Protein AF-A0A2E2LB70-F1 (afdb_monomer_lite)

Secondary structure (DSSP, 8-state):
----------S-HHHHHHHHHHHHHHHHHHHHHHSEEEEEEEE-TTS-EEEEEEEHHHHHTTHHHHHHHHHHHHHHHHHH--STTHHHHHHHHHHHHHHHHHHTTTTTGGGGHHHHHHHHHHHHSPPPPPPP------

Foldseek 3Di:
DDPPDDDPPVPPPLVVLLVQLLVLLVVLLVCQQPPQPDWDWDQDPVRDTDTDTDGPCRVVNPVSVVLSVVLSVLSCQLVPDDDDCSLVSLVVSLVSLVVQLVVCVVPSSVSSVVSSVSSVVSSPDDDDDDDPDPPPDD

Structure (mmCIF, N/CA/C/O backbone):
data_AF-A0A2E2LB70-F1
#
_entry.id   AF-A0A2E2LB70-F1
#
loop_
_atom_site.group_PDB
_atom_site.id
_atom_site.type_symbol
_atom_site.label_atom_id
_atom_site.label_alt_id
_atom_site.label_comp_id
_atom_site.label_asym_id
_atom_site.label_entity_id
_atom_site.label_seq_id
_atom_site.pdbx_PDB_ins_code
_atom_site.Cartn_x
_atom_site.Cartn_y
_atom_site.Cartn_z
_atom_site.occupancy
_atom_site.B_iso_or_equiv
_atom_site.auth_seq_id
_atom_site.auth_comp_id
_atom_site.auth_asym_id
_atom_site.auth_atom_id
_atom_site.pdbx_PDB_model_num
ATOM 1 N N . MET A 1 1 ? -47.884 -5.710 10.276 1.00 44.34 1 MET A N 1
ATOM 2 C CA . MET A 1 1 ? -47.005 -6.071 9.143 1.00 44.34 1 MET A CA 1
ATOM 3 C C . MET A 1 1 ? -45.609 -5.572 9.467 1.00 44.34 1 MET A C 1
ATOM 5 O O . MET A 1 1 ? -45.387 -4.371 9.502 1.00 44.34 1 MET A O 1
ATOM 9 N N . ASP A 1 2 ? -44.738 -6.503 9.846 1.00 54.50 2 ASP A N 1
ATOM 10 C CA . ASP A 1 2 ? -43.419 -6.279 10.443 1.00 54.50 2 ASP A CA 1
ATOM 11 C C . ASP A 1 2 ? -42.374 -6.119 9.321 1.00 54.50 2 ASP A C 1
ATOM 13 O O . ASP A 1 2 ? -41.974 -7.102 8.696 1.00 54.50 2 ASP A O 1
ATOM 17 N N . GLN A 1 3 ? -41.966 -4.885 9.001 1.00 54.25 3 GLN A N 1
ATOM 18 C CA . GLN A 1 3 ? -40.873 -4.631 8.051 1.00 54.25 3 GLN A CA 1
ATOM 19 C C . GLN A 1 3 ? -39.515 -4.808 8.745 1.00 54.25 3 GLN A C 1
ATOM 21 O O . GLN A 1 3 ? -38.786 -3.856 9.017 1.00 54.25 3 GLN A O 1
ATOM 26 N N . ARG A 1 4 ? -39.151 -6.066 9.008 1.00 56.66 4 ARG A N 1
ATOM 27 C CA . ARG A 1 4 ? -37.778 -6.467 9.346 1.00 56.66 4 ARG A CA 1
ATOM 28 C C . ARG A 1 4 ? -36.933 -6.606 8.074 1.00 56.66 4 ARG A C 1
ATOM 30 O O . ARG A 1 4 ? -36.519 -7.702 7.713 1.00 56.66 4 ARG A O 1
ATOM 37 N N . SER A 1 5 ? -36.641 -5.501 7.393 1.00 56.28 5 SER A N 1
ATOM 38 C CA . SER A 1 5 ? -35.512 -5.419 6.452 1.00 56.28 5 SER A CA 1
ATOM 39 C C . SER A 1 5 ? -34.290 -4.959 7.260 1.00 56.28 5 SER A C 1
ATOM 41 O O . SER A 1 5 ? -34.230 -3.824 7.713 1.00 56.28 5 SER A O 1
ATOM 43 N N . GLY A 1 6 ? -33.326 -5.795 7.631 1.00 53.12 6 GLY A N 1
ATOM 44 C CA . GLY A 1 6 ? -32.584 -6.689 6.755 1.00 53.12 6 GLY A CA 1
ATOM 45 C C . GLY A 1 6 ? -31.182 -6.100 6.564 1.00 53.12 6 GLY A C 1
ATOM 46 O O . GLY A 1 6 ? -30.994 -5.214 5.744 1.00 53.12 6 GLY A O 1
ATOM 47 N N . ARG A 1 7 ? -30.213 -6.616 7.342 1.00 50.41 7 ARG A N 1
ATOM 48 C CA . ARG A 1 7 ? -28.748 -6.393 7.272 1.00 50.41 7 ARG A CA 1
ATOM 49 C C . ARG A 1 7 ? -28.176 -5.061 7.794 1.00 50.41 7 ARG A C 1
ATOM 51 O O . ARG A 1 7 ? -27.496 -4.332 7.084 1.00 50.41 7 ARG A O 1
ATOM 58 N N . ARG A 1 8 ? -28.220 -4.861 9.119 1.00 51.78 8 ARG A N 1
ATOM 59 C CA . ARG A 1 8 ? -27.216 -4.036 9.833 1.00 51.78 8 ARG A CA 1
ATOM 60 C C . ARG A 1 8 ? -25.890 -4.792 9.998 1.00 51.78 8 ARG A C 1
ATOM 62 O O . ARG A 1 8 ? -25.405 -5.007 11.106 1.00 51.78 8 ARG A O 1
ATOM 69 N N . GLY A 1 9 ? -25.292 -5.190 8.881 1.00 50.81 9 GLY A N 1
ATOM 70 C CA . GLY A 1 9 ? -23.976 -5.821 8.832 1.00 50.81 9 GLY A CA 1
ATOM 71 C C . GLY A 1 9 ? -22.829 -4.818 8.955 1.00 50.81 9 GLY A C 1
ATOM 72 O O . GLY A 1 9 ? -21.845 -4.968 8.252 1.00 50.81 9 GLY A O 1
ATOM 73 N N . TYR A 1 10 ? -22.899 -3.784 9.809 1.00 50.19 10 TYR A N 1
ATOM 74 C CA . TYR A 1 10 ? -21.774 -2.835 9.956 1.00 50.19 10 TYR A CA 1
ATOM 75 C C . TYR A 1 10 ? -20.598 -3.415 10.760 1.00 50.19 10 TYR A C 1
ATOM 77 O O . TYR A 1 10 ? -19.865 -2.674 11.414 1.00 50.19 10 TYR A O 1
ATOM 85 N N . TRP A 1 11 ? -20.449 -4.738 10.817 1.00 50.62 11 TRP A N 1
ATOM 86 C CA . TRP A 1 11 ? -19.250 -5.339 11.383 1.00 50.62 11 TRP A CA 1
ATOM 87 C C . TRP A 1 11 ? -18.081 -5.031 10.444 1.00 50.62 11 TRP A C 1
ATOM 89 O O . TRP A 1 11 ? -17.94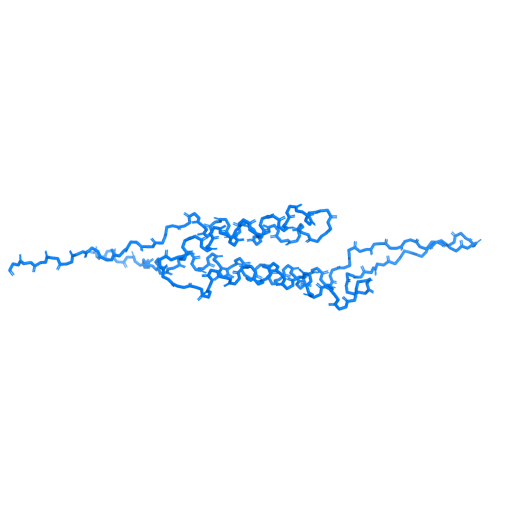4 -5.600 9.370 1.00 50.62 11 TRP A O 1
ATOM 99 N N . ASN A 1 12 ? -17.267 -4.072 10.893 1.00 66.81 12 ASN A N 1
ATOM 100 C CA . ASN A 1 12 ? -15.946 -3.717 10.392 1.00 66.81 12 ASN A CA 1
ATOM 101 C C . ASN A 1 12 ? -15.853 -3.243 8.928 1.00 66.81 12 ASN A C 1
ATOM 103 O O . ASN A 1 12 ? -14.900 -3.584 8.237 1.00 66.81 12 ASN A O 1
ATOM 107 N N . ALA A 1 13 ? -16.751 -2.353 8.486 1.00 67.38 13 ALA A N 1
ATOM 108 C CA . ALA A 1 13 ? -16.597 -1.619 7.217 1.00 67.38 13 ALA A CA 1
ATOM 109 C C . ALA A 1 13 ? -15.189 -0.999 7.056 1.00 67.38 13 ALA A C 1
ATOM 111 O O . ALA A 1 13 ? -14.608 -1.026 5.976 1.00 67.38 13 ALA A O 1
ATOM 112 N N . LYS A 1 14 ? -14.584 -0.554 8.165 1.00 69.06 14 LYS A N 1
ATOM 113 C CA . LYS A 1 14 ? -13.192 -0.100 8.197 1.00 69.06 14 LYS A CA 1
ATOM 114 C C . LYS A 1 14 ? -12.165 -1.200 7.902 1.00 69.06 14 LYS A C 1
ATOM 116 O O . LYS A 1 14 ? -11.210 -0.942 7.182 1.00 69.06 14 LYS A O 1
ATOM 121 N N . ARG A 1 15 ? -12.363 -2.435 8.385 1.00 74.31 15 ARG A N 1
ATOM 122 C CA . ARG A 1 15 ? -11.489 -3.560 7.995 1.00 74.31 15 ARG A CA 1
ATOM 123 C C . ARG A 1 15 ? -11.702 -3.976 6.554 1.00 74.31 15 ARG A C 1
ATOM 125 O O . ARG A 1 15 ? -10.744 -4.382 5.922 1.00 74.31 15 ARG A O 1
ATOM 132 N N . VAL A 1 16 ? -12.930 -3.893 6.042 1.00 77.56 16 VAL A N 1
ATOM 133 C CA . VAL A 1 16 ? -13.187 -4.161 4.622 1.00 77.56 16 VAL A CA 1
ATOM 134 C C . VAL A 1 16 ? -12.413 -3.159 3.771 1.00 77.56 16 VAL A C 1
ATOM 136 O O . VAL A 1 16 ? -11.713 -3.574 2.858 1.00 77.56 16 VAL A O 1
ATOM 139 N N . ALA A 1 17 ? -12.437 -1.871 4.127 1.00 76.31 17 ALA A N 1
ATOM 140 C CA . ALA A 1 17 ? -11.635 -0.851 3.454 1.00 76.31 17 ALA A CA 1
ATOM 141 C C . ALA A 1 17 ? -10.117 -1.118 3.557 1.00 76.31 17 ALA A C 1
ATOM 143 O O . ALA A 1 17 ? -9.426 -1.028 2.549 1.00 76.31 17 ALA A O 1
ATOM 144 N N . GLN A 1 18 ? -9.60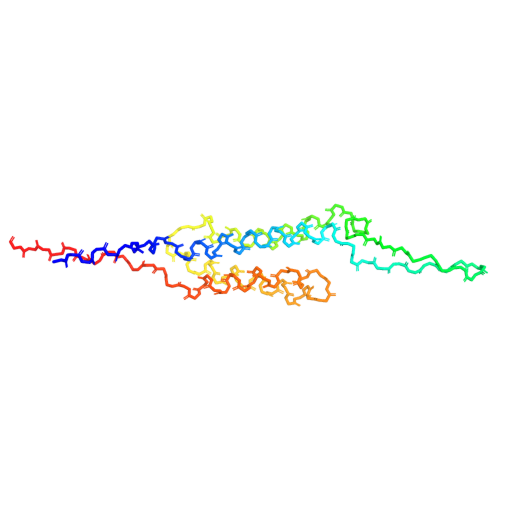1 -1.531 4.724 1.00 79.62 18 GLN A N 1
ATOM 145 C CA . GLN A 1 18 ? -8.184 -1.917 4.882 1.00 79.62 18 GLN A CA 1
ATOM 146 C C . GLN A 1 18 ? -7.810 -3.156 4.064 1.00 79.62 18 GLN A C 1
ATOM 148 O O . GLN A 1 18 ? -6.735 -3.214 3.478 1.00 79.62 18 GLN A O 1
ATOM 153 N N . LEU A 1 19 ? -8.699 -4.146 3.998 1.00 82.25 19 LEU A N 1
ATOM 154 C CA . LEU A 1 19 ? -8.487 -5.354 3.210 1.00 82.25 19 LEU A CA 1
ATOM 155 C C . LEU A 1 19 ? -8.501 -5.024 1.714 1.00 82.25 19 LEU A C 1
ATOM 157 O O . LEU A 1 19 ? -7.644 -5.503 0.982 1.00 82.25 19 LEU A O 1
ATOM 161 N N . ILE A 1 20 ? -9.410 -4.150 1.277 1.00 79.50 20 ILE A N 1
ATOM 162 C CA . ILE A 1 20 ? -9.425 -3.615 -0.089 1.00 79.50 20 ILE A CA 1
ATOM 163 C C . ILE A 1 20 ? -8.119 -2.869 -0.384 1.00 79.50 20 ILE A C 1
ATOM 165 O O . ILE A 1 20 ? -7.528 -3.113 -1.429 1.00 79.50 20 ILE A O 1
ATOM 169 N N . ALA A 1 21 ? -7.636 -2.018 0.528 1.00 77.06 21 ALA A N 1
ATOM 170 C CA . ALA A 1 21 ? -6.370 -1.305 0.357 1.00 77.06 21 ALA A CA 1
ATOM 171 C C . ALA A 1 21 ? -5.186 -2.272 0.192 1.00 77.06 21 ALA A C 1
ATOM 173 O O . ALA A 1 21 ? -4.402 -2.127 -0.743 1.00 77.06 21 ALA A O 1
ATOM 174 N N . PHE A 1 22 ? -5.106 -3.304 1.036 1.00 81.94 22 PHE A N 1
ATOM 175 C CA . PHE A 1 22 ? -4.082 -4.346 0.946 1.00 81.94 22 PHE A CA 1
ATOM 176 C C . PHE A 1 22 ? -4.155 -5.137 -0.369 1.00 81.94 22 PHE A C 1
ATOM 178 O O . PHE A 1 22 ? -3.138 -5.351 -1.034 1.0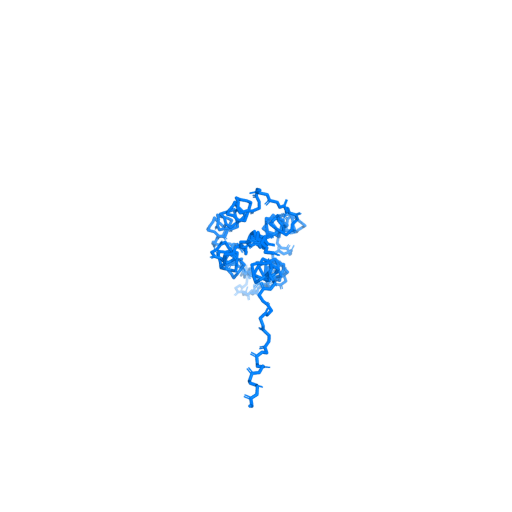0 81.94 22 PHE A O 1
ATOM 185 N N . VAL A 1 23 ? -5.358 -5.551 -0.780 1.00 85.75 23 VAL A N 1
ATOM 186 C CA . VAL A 1 23 ? -5.563 -6.265 -2.050 1.00 85.75 23 VAL A CA 1
ATOM 187 C C . VAL A 1 23 ? -5.178 -5.378 -3.232 1.00 85.75 23 VAL A C 1
ATOM 189 O O . VAL A 1 23 ? -4.457 -5.836 -4.113 1.00 85.75 23 VAL A O 1
ATOM 192 N N . LEU A 1 24 ? -5.582 -4.106 -3.234 1.00 80.12 24 LEU A N 1
ATOM 193 C CA . LEU A 1 24 ? -5.208 -3.151 -4.278 1.00 80.12 24 LEU A CA 1
ATOM 194 C C . LEU A 1 24 ? -3.696 -2.937 -4.337 1.00 80.12 24 LEU A C 1
ATOM 196 O O . LEU A 1 24 ? -3.139 -2.963 -5.429 1.00 80.12 24 LEU A O 1
ATOM 200 N N . ALA A 1 25 ? -3.022 -2.783 -3.194 1.00 80.00 25 ALA A N 1
ATOM 201 C CA . ALA A 1 25 ? -1.566 -2.642 -3.149 1.00 80.00 25 ALA A CA 1
ATOM 202 C C . ALA A 1 25 ? -0.858 -3.891 -3.691 1.00 80.00 25 ALA A C 1
ATOM 204 O O . ALA A 1 25 ? 0.118 -3.784 -4.430 1.00 80.00 25 ALA A O 1
ATOM 205 N N . THR A 1 26 ? -1.378 -5.074 -3.366 1.00 84.06 26 THR A N 1
ATOM 206 C CA . THR A 1 26 ? -0.834 -6.350 -3.847 1.00 84.06 26 THR A CA 1
ATOM 207 C C . THR A 1 26 ? -1.012 -6.488 -5.357 1.00 84.06 26 THR A C 1
ATOM 209 O O . THR A 1 26 ? -0.056 -6.792 -6.066 1.00 84.06 26 THR A O 1
ATOM 212 N N . VAL A 1 27 ? -2.216 -6.216 -5.870 1.00 84.94 27 VAL A N 1
ATOM 213 C CA . VAL A 1 27 ? -2.510 -6.264 -7.311 1.00 84.94 27 VAL A CA 1
ATOM 214 C C . VAL A 1 27 ? -1.683 -5.226 -8.070 1.00 84.94 27 VAL A C 1
ATOM 216 O O . VAL A 1 27 ? -1.126 -5.551 -9.113 1.00 84.94 27 VAL A O 1
ATOM 219 N N . ALA A 1 28 ? -1.541 -4.012 -7.533 1.00 80.31 28 ALA A N 1
ATOM 220 C CA . ALA A 1 28 ? -0.675 -2.981 -8.098 1.00 80.31 28 ALA A CA 1
ATOM 221 C C . ALA A 1 28 ? 0.792 -3.427 -8.140 1.00 80.31 28 ALA A C 1
ATOM 223 O O . ALA A 1 28 ? 1.444 -3.281 -9.170 1.00 80.31 28 ALA A O 1
ATOM 224 N N . GLY A 1 29 ? 1.297 -4.027 -7.059 1.00 77.75 29 GLY A N 1
ATOM 225 C CA . GLY A 1 29 ? 2.653 -4.569 -7.007 1.00 77.75 29 GLY A CA 1
ATOM 226 C C . GLY A 1 29 ? 2.898 -5.656 -8.054 1.00 77.75 29 GLY A C 1
ATOM 227 O O . GLY A 1 29 ? 3.918 -5.635 -8.737 1.00 77.75 29 GLY A O 1
ATOM 228 N N . ILE A 1 30 ? 1.939 -6.565 -8.242 1.00 81.19 30 ILE A N 1
ATOM 229 C CA . ILE A 1 30 ? 2.003 -7.571 -9.310 1.00 81.19 30 ILE A CA 1
ATOM 230 C C . ILE A 1 30 ? 1.990 -6.883 -10.680 1.00 81.19 30 ILE A C 1
ATOM 232 O O . ILE A 1 30 ? 2.836 -7.179 -11.518 1.00 81.19 30 ILE A O 1
ATOM 236 N N . ALA A 1 31 ? 1.083 -5.930 -10.907 1.00 78.81 31 ALA A N 1
ATOM 237 C CA . ALA A 1 31 ? 0.991 -5.219 -12.178 1.00 78.81 31 ALA A CA 1
ATOM 238 C C . ALA A 1 31 ? 2.309 -4.516 -12.542 1.00 78.81 31 ALA A C 1
ATOM 240 O O . ALA A 1 31 ? 2.766 -4.649 -13.668 1.00 78.81 31 ALA A O 1
ATOM 241 N N . VAL A 1 32 ? 2.973 -3.855 -11.592 1.00 78.12 32 VAL A N 1
ATOM 242 C CA . VAL A 1 32 ? 4.274 -3.196 -11.818 1.00 78.12 32 VAL A CA 1
ATOM 243 C C . VAL A 1 32 ? 5.343 -4.164 -12.331 1.00 78.12 32 VAL A C 1
ATOM 245 O O . VAL A 1 32 ? 6.174 -3.778 -13.150 1.00 78.12 32 VAL A O 1
ATOM 248 N N . LEU A 1 33 ? 5.350 -5.410 -11.856 1.00 77.06 33 LEU A N 1
ATOM 249 C CA . LEU A 1 33 ? 6.365 -6.390 -12.249 1.00 77.06 33 LEU A CA 1
ATOM 250 C C . LEU A 1 33 ? 6.165 -6.912 -13.671 1.00 77.06 33 LEU A C 1
ATOM 252 O O . LEU A 1 33 ? 7.150 -7.193 -14.348 1.00 77.06 33 LEU A O 1
ATOM 256 N N . PHE A 1 34 ? 4.912 -7.042 -14.111 1.00 76.19 34 PHE A N 1
ATOM 257 C CA . PHE A 1 34 ? 4.568 -7.712 -15.369 1.00 76.19 34 PHE A CA 1
ATOM 258 C C . PHE A 1 34 ? 4.097 -6.767 -16.476 1.00 76.19 34 PHE A C 1
ATOM 260 O O . PHE A 1 34 ? 4.083 -7.165 -17.638 1.00 76.19 34 PHE A O 1
ATOM 267 N N . VAL A 1 35 ? 3.712 -5.531 -16.152 1.00 75.12 35 VAL A N 1
ATOM 268 C CA . VAL A 1 35 ? 3.340 -4.534 -17.157 1.00 75.12 35 VAL A CA 1
ATOM 269 C C . VAL A 1 35 ? 4.623 -3.924 -17.733 1.00 75.12 35 VAL A C 1
ATOM 271 O O . VAL A 1 35 ? 5.403 -3.332 -16.981 1.00 75.12 35 VAL A O 1
ATOM 274 N N . PRO A 1 36 ? 4.867 -4.054 -19.050 1.00 67.88 36 PRO A N 1
ATOM 275 C CA . PRO A 1 36 ? 6.008 -3.426 -19.695 1.00 67.88 36 PRO A CA 1
ATOM 276 C C . PRO A 1 36 ? 5.831 -1.909 -19.652 1.00 67.88 36 PRO A C 1
ATOM 278 O O . PRO A 1 36 ? 4.944 -1.344 -20.290 1.00 67.88 36 PRO A O 1
ATOM 281 N N . SER A 1 37 ? 6.658 -1.263 -18.840 1.00 68.56 37 SER A N 1
ATOM 282 C CA . SER A 1 37 ? 6.642 0.180 -18.602 1.00 68.56 37 SER A CA 1
ATOM 283 C C . SER A 1 37 ? 7.857 0.887 -19.201 1.00 68.56 37 SER A C 1
ATOM 285 O O . SER A 1 37 ? 7.877 2.116 -19.243 1.00 68.56 37 SER A O 1
ATOM 287 N N . TYR A 1 38 ? 8.844 0.131 -19.697 1.00 60.41 38 TYR A N 1
ATOM 288 C CA . TYR A 1 38 ? 10.015 0.667 -20.379 1.00 60.41 38 TYR A CA 1
ATOM 289 C C . TYR A 1 38 ? 9.917 0.445 -21.883 1.00 60.41 38 TYR A C 1
ATOM 291 O O . TYR A 1 38 ? 9.759 -0.686 -22.337 1.00 60.41 38 TYR A O 1
ATOM 299 N N . THR A 1 39 ? 10.084 1.524 -22.644 1.00 65.56 39 THR A N 1
ATOM 300 C CA . THR A 1 39 ? 10.310 1.473 -24.090 1.00 65.56 39 THR A CA 1
ATOM 301 C C . THR A 1 39 ? 11.791 1.706 -24.345 1.00 65.56 39 THR A C 1
ATOM 303 O O . THR A 1 39 ? 12.331 2.739 -23.946 1.00 65.56 39 THR A O 1
ATOM 306 N N . THR A 1 40 ? 12.455 0.762 -25.000 1.00 58.22 40 THR A N 1
ATOM 307 C CA . THR A 1 40 ? 13.841 0.896 -25.446 1.00 58.22 40 THR A CA 1
ATOM 308 C C . THR A 1 40 ? 13.850 1.072 -26.958 1.00 58.22 40 THR A C 1
ATOM 310 O O . THR A 1 40 ? 13.371 0.223 -27.702 1.00 58.22 40 THR A O 1
ATOM 313 N N . ALA A 1 41 ? 14.364 2.208 -27.423 1.00 59.88 41 ALA A N 1
ATOM 314 C CA . ALA A 1 41 ? 14.661 2.415 -28.833 1.00 59.88 41 ALA A CA 1
ATOM 315 C C . ALA A 1 41 ? 16.160 2.185 -29.025 1.00 59.88 41 ALA A C 1
ATOM 317 O O . ALA A 1 41 ? 16.983 2.922 -28.480 1.00 59.88 41 ALA A O 1
ATOM 318 N N . THR A 1 42 ? 16.508 1.135 -29.759 1.00 61.59 42 THR A N 1
ATOM 319 C CA . THR A 1 42 ? 17.893 0.851 -30.152 1.00 61.59 42 THR A CA 1
ATOM 320 C C . THR A 1 42 ? 18.028 1.153 -31.635 1.00 61.59 42 THR A C 1
ATOM 322 O O . THR A 1 42 ? 17.369 0.500 -32.443 1.00 61.59 42 THR A O 1
ATOM 325 N N . SER A 1 43 ? 18.849 2.147 -31.977 1.00 58.66 43 SER A N 1
ATOM 326 C CA . SER A 1 43 ? 19.239 2.428 -33.361 1.00 58.66 43 SER A CA 1
ATOM 327 C C . SER A 1 43 ? 20.547 1.716 -33.664 1.00 58.66 43 SER A C 1
ATOM 329 O O . SER A 1 43 ? 21.538 1.905 -32.951 1.00 58.66 43 SER A O 1
ATOM 331 N N . ASP A 1 44 ? 20.556 0.905 -34.714 1.00 69.44 44 ASP A N 1
ATOM 332 C CA . ASP A 1 44 ? 21.798 0.389 -35.276 1.00 69.44 44 ASP A CA 1
ATOM 333 C C . ASP A 1 44 ? 22.462 1.420 -36.211 1.00 69.44 44 ASP A C 1
ATOM 335 O O . ASP A 1 44 ? 21.903 2.469 -36.541 1.00 69.44 44 ASP A O 1
ATOM 339 N N . SER A 1 45 ? 23.701 1.142 -36.624 1.00 67.94 45 SER A N 1
ATOM 340 C CA . SER A 1 45 ? 24.439 1.999 -37.565 1.00 67.94 45 SER A CA 1
ATOM 341 C C . SER A 1 45 ? 23.906 1.933 -39.006 1.00 67.94 45 SER A C 1
ATOM 343 O O . SER A 1 45 ? 24.407 2.663 -39.858 1.00 67.94 45 SER A O 1
ATOM 345 N N . GLU A 1 46 ? 22.900 1.093 -39.276 1.00 69.88 46 GLU A N 1
ATOM 346 C CA . GLU A 1 46 ? 22.208 0.970 -40.566 1.00 69.88 46 GLU A CA 1
ATOM 347 C C . GLU A 1 46 ? 20.892 1.776 -40.603 1.00 69.88 46 GLU A C 1
ATOM 349 O O . GLU A 1 46 ? 20.255 1.873 -41.652 1.00 69.88 46 GLU A O 1
ATOM 354 N N . GLY A 1 47 ? 20.517 2.427 -39.493 1.00 66.12 47 GLY A N 1
ATOM 355 C CA . GLY A 1 47 ? 19.315 3.257 -39.382 1.00 66.12 47 GLY A CA 1
ATOM 356 C C . GLY A 1 47 ? 18.042 2.471 -39.064 1.00 66.12 47 GLY A C 1
ATOM 357 O O . GLY A 1 47 ? 16.946 3.023 -39.170 1.00 66.12 47 GLY A O 1
ATOM 358 N N . ASN A 1 48 ? 18.165 1.204 -38.672 1.00 64.50 48 ASN A N 1
ATOM 359 C CA . ASN A 1 48 ? 17.043 0.377 -38.263 1.00 64.50 48 ASN A CA 1
ATOM 360 C C . ASN A 1 48 ? 16.725 0.641 -36.783 1.00 64.50 48 ASN A C 1
ATOM 362 O O . ASN A 1 48 ? 17.580 0.513 -35.901 1.00 64.50 48 ASN A O 1
ATOM 366 N N . GLU A 1 49 ? 15.480 1.018 -36.499 1.00 64.94 49 GLU A N 1
ATOM 367 C CA . GLU A 1 49 ? 14.995 1.210 -35.134 1.00 64.94 49 GLU A CA 1
ATOM 368 C C . GLU A 1 49 ? 14.331 -0.074 -34.641 1.00 64.94 49 GLU A C 1
ATOM 370 O O . GLU A 1 49 ? 13.279 -0.485 -35.135 1.00 64.94 49 GLU A O 1
ATOM 375 N N . THR A 1 50 ? 14.927 -0.705 -33.630 1.00 65.62 50 THR A N 1
ATOM 376 C CA . THR A 1 50 ? 14.272 -1.811 -32.923 1.00 65.62 50 THR A CA 1
ATOM 377 C C . THR A 1 50 ? 13.629 -1.250 -31.660 1.00 65.62 50 THR A C 1
ATOM 379 O O . THR A 1 50 ? 14.334 -0.882 -30.716 1.00 65.62 50 THR A O 1
ATOM 382 N N . ILE A 1 51 ? 12.295 -1.154 -31.660 1.00 65.50 51 ILE A N 1
ATOM 383 C CA . ILE A 1 51 ? 11.500 -0.751 -30.493 1.00 65.50 51 ILE A CA 1
ATOM 384 C C . ILE A 1 51 ? 11.250 -1.998 -29.639 1.00 65.50 51 ILE A C 1
ATOM 386 O O . ILE A 1 51 ? 10.449 -2.861 -29.999 1.00 65.50 51 ILE A O 1
ATOM 390 N N . GLY A 1 52 ? 11.954 -2.098 -28.516 1.00 64.19 52 GLY A N 1
ATOM 391 C CA . GLY A 1 52 ? 11.732 -3.107 -27.488 1.00 64.19 52 GLY A CA 1
ATOM 392 C C . GLY A 1 52 ? 10.854 -2.565 -26.363 1.00 64.19 52 GLY A C 1
ATOM 393 O O . GLY A 1 52 ? 10.899 -1.381 -26.030 1.00 64.19 52 GLY A O 1
ATOM 394 N N . SER A 1 53 ? 10.055 -3.435 -25.753 1.00 66.75 53 SER A N 1
ATOM 395 C CA . SER A 1 53 ? 9.371 -3.140 -24.493 1.00 66.75 53 SER A CA 1
ATOM 396 C C . SER A 1 53 ? 9.924 -4.052 -23.407 1.00 66.75 53 SER A C 1
ATOM 398 O O . SER A 1 53 ? 9.898 -5.269 -23.587 1.00 66.75 53 SER A O 1
ATOM 400 N N . SER A 1 54 ? 10.396 -3.488 -22.298 1.00 72.75 54 SER A N 1
ATOM 401 C CA . SER A 1 54 ? 10.936 -4.253 -21.170 1.00 72.75 54 SER A CA 1
ATOM 402 C C . SER A 1 54 ? 10.120 -4.024 -19.903 1.00 72.75 54 SER A C 1
ATOM 404 O O . SER A 1 54 ? 9.575 -2.942 -19.653 1.00 72.75 54 SER A O 1
ATOM 406 N N . THR A 1 55 ? 10.028 -5.064 -19.086 1.00 76.69 55 THR A N 1
ATOM 407 C CA . THR A 1 55 ? 9.361 -5.003 -17.779 1.00 76.69 55 THR A CA 1
ATOM 408 C C . THR A 1 55 ? 10.303 -4.488 -16.690 1.00 76.69 55 THR A C 1
ATOM 410 O O . THR A 1 55 ? 11.528 -4.566 -16.807 1.00 76.69 55 THR A O 1
ATOM 413 N N . VAL A 1 56 ? 9.744 -3.991 -15.580 1.00 72.88 56 VAL A N 1
ATOM 414 C CA . VAL A 1 56 ? 10.538 -3.570 -14.405 1.00 72.88 56 VAL A CA 1
ATOM 415 C C . VAL A 1 56 ? 11.378 -4.732 -13.867 1.00 72.88 56 VAL A C 1
ATOM 417 O O . VAL A 1 56 ? 12.500 -4.521 -13.403 1.00 72.88 56 VAL A O 1
ATOM 420 N N . TRP A 1 57 ? 10.851 -5.955 -13.964 1.00 72.12 57 TRP A N 1
ATOM 421 C CA . TRP A 1 57 ? 11.547 -7.176 -13.581 1.00 72.12 57 TRP A CA 1
ATOM 422 C C . TRP A 1 57 ? 12.786 -7.441 -14.441 1.00 72.12 57 TRP A C 1
ATOM 424 O O . TRP A 1 57 ? 13.845 -7.743 -13.899 1.00 72.12 57 TRP A O 1
ATOM 434 N N . GLU A 1 58 ? 12.682 -7.282 -15.760 1.00 69.38 58 GLU A N 1
ATOM 435 C CA . GLU A 1 58 ? 13.806 -7.482 -16.685 1.00 69.38 58 GLU A CA 1
ATOM 436 C C . GLU A 1 58 ? 14.893 -6.417 -16.525 1.00 69.38 58 GLU A C 1
ATOM 438 O O . GLU A 1 58 ? 16.077 -6.738 -16.583 1.00 69.38 58 GLU A O 1
ATOM 443 N N . VAL A 1 59 ? 14.502 -5.160 -16.294 1.00 73.56 59 VAL A N 1
ATOM 444 C CA . VAL A 1 59 ? 15.446 -4.035 -16.190 1.00 73.56 59 VAL A CA 1
ATOM 445 C C . VAL A 1 59 ? 16.120 -3.980 -14.819 1.00 73.56 59 VAL A C 1
ATOM 447 O O . VAL A 1 59 ? 17.319 -3.728 -14.717 1.00 73.56 59 VAL A O 1
ATOM 450 N N . THR A 1 60 ? 15.355 -4.200 -13.750 1.00 73.31 60 THR A N 1
ATOM 451 C CA . THR A 1 60 ? 15.816 -3.961 -12.370 1.00 73.31 60 THR A CA 1
ATOM 452 C C . THR A 1 60 ? 16.141 -5.258 -11.629 1.00 73.31 60 THR A C 1
ATOM 454 O O . THR A 1 60 ? 16.832 -5.241 -10.610 1.00 73.31 60 THR A O 1
ATOM 457 N N . GLY A 1 61 ? 15.654 -6.402 -12.112 1.00 77.94 61 GLY A N 1
ATOM 458 C CA . GLY A 1 61 ? 15.879 -7.698 -11.484 1.00 77.94 61 GLY A CA 1
ATOM 459 C C . GLY A 1 61 ? 15.196 -7.850 -10.114 1.00 77.94 61 GLY A C 1
ATOM 460 O O . GLY A 1 61 ? 14.254 -7.117 -9.789 1.00 77.94 61 GLY A O 1
ATOM 461 N N . PRO A 1 62 ? 15.677 -8.780 -9.265 1.00 82.19 62 PRO A N 1
ATOM 462 C CA . PRO A 1 62 ? 15.032 -9.160 -8.002 1.00 82.19 62 PRO A CA 1
ATOM 463 C C . PRO A 1 62 ? 14.840 -8.025 -6.991 1.00 82.19 62 PRO A C 1
ATOM 465 O O . PRO A 1 62 ? 13.969 -8.117 -6.128 1.00 82.19 62 PRO A O 1
ATOM 468 N N . ILE A 1 63 ? 15.617 -6.940 -7.084 1.00 80.44 63 ILE A N 1
ATOM 469 C CA . ILE A 1 63 ? 15.509 -5.801 -6.160 1.00 80.44 63 ILE A CA 1
ATOM 470 C C . ILE A 1 63 ? 14.155 -5.083 -6.274 1.00 80.44 63 ILE A C 1
ATOM 472 O O . ILE A 1 63 ? 13.679 -4.501 -5.300 1.00 80.44 63 ILE A O 1
ATOM 476 N N . SER A 1 64 ? 13.489 -5.190 -7.429 1.00 79.50 64 SER A N 1
ATOM 477 C CA . SER A 1 64 ? 12.133 -4.673 -7.640 1.00 79.50 64 SER A CA 1
ATOM 478 C C . SER A 1 64 ? 11.117 -5.283 -6.664 1.00 79.50 64 SER A C 1
ATOM 480 O O . SER A 1 64 ? 10.237 -4.570 -6.179 1.00 79.50 64 SER A O 1
ATOM 482 N N . LEU A 1 65 ? 11.290 -6.552 -6.269 1.00 81.94 65 LEU A N 1
ATOM 483 C CA . LEU A 1 65 ? 10.453 -7.188 -5.244 1.00 81.94 65 LEU A CA 1
ATOM 484 C C . LEU A 1 65 ? 10.610 -6.519 -3.882 1.00 81.94 65 LEU A C 1
ATOM 486 O O . LEU A 1 65 ? 9.616 -6.334 -3.188 1.00 81.94 65 LEU A O 1
ATOM 490 N N . LEU A 1 66 ? 11.832 -6.133 -3.500 1.00 84.00 66 LEU A N 1
ATOM 491 C CA . LEU A 1 66 ? 12.066 -5.448 -2.226 1.00 84.00 66 LEU A CA 1
ATOM 492 C C . LEU A 1 66 ? 11.403 -4.070 -2.212 1.00 84.00 66 LEU A C 1
ATOM 494 O O . LEU A 1 66 ? 10.775 -3.706 -1.221 1.00 84.00 66 LEU A O 1
ATOM 498 N N . ILE A 1 67 ? 11.488 -3.333 -3.320 1.00 83.75 67 ILE A N 1
ATOM 499 C CA . ILE A 1 67 ? 10.866 -2.009 -3.451 1.00 83.75 67 ILE A CA 1
ATOM 500 C C . ILE A 1 67 ? 9.336 -2.114 -3.355 1.00 83.75 67 ILE A C 1
ATOM 502 O O . ILE A 1 67 ? 8.709 -1.305 -2.674 1.00 83.75 67 ILE A O 1
ATOM 506 N N . ILE A 1 68 ? 8.734 -3.128 -3.984 1.00 84.62 68 ILE A N 1
ATOM 507 C CA . ILE A 1 68 ? 7.279 -3.369 -3.982 1.00 84.62 68 ILE A CA 1
ATOM 508 C C . ILE A 1 68 ? 6.789 -3.969 -2.658 1.00 84.62 68 ILE A C 1
ATOM 510 O O . ILE A 1 68 ? 5.652 -3.729 -2.246 1.00 84.62 68 ILE A O 1
ATOM 514 N N . ALA A 1 69 ? 7.632 -4.717 -1.949 1.00 84.75 69 ALA A N 1
ATOM 515 C CA . ALA A 1 69 ? 7.279 -5.278 -0.651 1.00 84.75 69 ALA A CA 1
ATOM 516 C C . ALA A 1 69 ? 7.012 -4.187 0.399 1.00 84.75 69 ALA A C 1
ATOM 518 O O . ALA A 1 69 ? 6.169 -4.388 1.271 1.00 84.75 69 ALA A O 1
ATOM 519 N N . ILE A 1 70 ? 7.675 -3.028 0.303 1.00 87.62 70 ILE A N 1
ATOM 520 C CA . ILE A 1 70 ? 7.514 -1.905 1.240 1.00 87.62 70 ILE A CA 1
ATOM 521 C C . ILE A 1 70 ? 6.058 -1.401 1.304 1.00 87.62 70 ILE A C 1
ATOM 523 O O . ILE A 1 70 ? 5.477 -1.449 2.391 1.00 87.62 70 ILE A O 1
ATOM 527 N N . PRO A 1 71 ? 5.417 -0.951 0.205 1.00 85.00 71 PRO A N 1
ATOM 528 C CA . PRO A 1 71 ? 4.031 -0.484 0.252 1.00 85.00 71 PRO A CA 1
ATOM 529 C C . PRO A 1 71 ? 3.050 -1.584 0.682 1.00 85.00 71 PRO A C 1
ATOM 531 O O . PRO A 1 71 ? 2.126 -1.310 1.447 1.00 85.00 71 PRO A O 1
ATOM 534 N N . ILE A 1 72 ? 3.272 -2.841 0.283 1.00 85.25 72 ILE A N 1
ATOM 535 C CA . ILE A 1 72 ? 2.433 -3.968 0.722 1.00 85.25 72 ILE A CA 1
ATOM 536 C C . ILE A 1 72 ? 2.543 -4.155 2.243 1.00 85.25 72 ILE A C 1
ATOM 538 O O . ILE A 1 72 ? 1.525 -4.251 2.934 1.00 85.25 72 ILE A O 1
ATOM 542 N N . ALA A 1 73 ? 3.763 -4.135 2.782 1.00 88.12 73 ALA A N 1
ATOM 543 C CA . ALA A 1 73 ? 4.007 -4.228 4.217 1.00 88.12 73 ALA A CA 1
ATOM 544 C C . ALA A 1 73 ? 3.397 -3.047 4.985 1.00 88.12 73 ALA A C 1
ATOM 546 O O . ALA A 1 73 ? 2.899 -3.237 6.088 1.00 88.12 73 ALA A O 1
ATOM 547 N N . ILE A 1 74 ? 3.368 -1.845 4.411 1.00 88.69 74 ILE A N 1
ATOM 548 C CA . ILE A 1 74 ? 2.692 -0.697 5.028 1.00 88.69 74 ILE A CA 1
ATOM 549 C C . ILE A 1 74 ? 1.182 -0.962 5.138 1.00 88.69 74 ILE A C 1
ATOM 551 O O . ILE A 1 74 ? 0.626 -0.848 6.231 1.00 88.69 74 ILE A O 1
ATOM 555 N N . THR A 1 75 ? 0.529 -1.407 4.056 1.00 85.56 75 THR A N 1
ATOM 556 C CA . THR A 1 75 ? -0.932 -1.643 4.060 1.00 85.56 75 THR A CA 1
ATOM 557 C C . THR A 1 75 ? -1.397 -2.770 4.986 1.00 85.56 75 THR A C 1
ATOM 559 O O . THR A 1 75 ? -2.563 -2.794 5.387 1.00 85.56 75 THR A O 1
ATOM 562 N N . ILE A 1 76 ? -0.516 -3.707 5.362 1.00 87.56 76 ILE A N 1
ATOM 563 C CA . ILE A 1 76 ? -0.878 -4.810 6.266 1.00 87.56 76 ILE A CA 1
ATOM 564 C C . ILE A 1 76 ? -0.822 -4.411 7.750 1.00 87.56 76 ILE A C 1
ATOM 566 O O . ILE A 1 76 ? -1.481 -5.044 8.579 1.00 87.56 76 ILE A O 1
ATOM 570 N N . LEU A 1 77 ? -0.089 -3.349 8.109 1.00 86.56 77 LEU A N 1
ATOM 571 C CA . LEU A 1 77 ? 0.075 -2.891 9.497 1.00 86.56 77 LEU A CA 1
ATOM 572 C C . LEU A 1 77 ? -1.254 -2.728 10.254 1.00 86.56 77 LEU A C 1
ATOM 574 O O . LEU A 1 77 ? -1.401 -3.309 11.338 1.00 86.56 77 LEU A O 1
ATOM 578 N N . PRO A 1 78 ? -2.257 -2.005 9.723 1.00 80.25 78 PRO A N 1
ATOM 579 C CA . PRO A 1 78 ? -3.518 -1.843 10.427 1.00 80.25 78 PRO A CA 1
ATOM 580 C C . PRO A 1 78 ? -4.376 -3.121 10.451 1.00 80.25 78 PRO A C 1
ATOM 582 O O . PRO A 1 78 ? -5.294 -3.215 11.263 1.00 80.25 78 PRO A O 1
ATOM 585 N N . LEU A 1 79 ? -4.090 -4.132 9.624 1.00 81.38 79 LEU A N 1
ATOM 586 C CA . LEU A 1 79 ? -4.758 -5.439 9.704 1.00 81.38 79 LEU A CA 1
ATOM 587 C C . LEU A 1 79 ? -4.190 -6.309 10.837 1.00 81.38 79 LEU A C 1
ATOM 589 O O . LEU A 1 79 ? -4.932 -7.085 11.451 1.00 81.38 79 LEU A O 1
ATOM 593 N N . LEU A 1 80 ? -2.891 -6.172 11.118 1.00 84.50 80 LEU A N 1
ATOM 594 C CA . LEU A 1 80 ? -2.187 -6.954 12.135 1.00 84.50 80 LEU A CA 1
ATOM 595 C C . LEU A 1 80 ? -2.423 -6.427 13.549 1.00 84.50 80 LEU A C 1
ATOM 597 O O . LEU A 1 80 ? -2.595 -7.215 14.482 1.00 84.50 80 LEU A O 1
ATOM 601 N N . VAL A 1 81 ? -2.458 -5.106 13.724 1.00 82.31 81 VAL A N 1
ATOM 602 C CA . VAL A 1 81 ? -2.596 -4.520 15.060 1.00 82.31 81 VAL A CA 1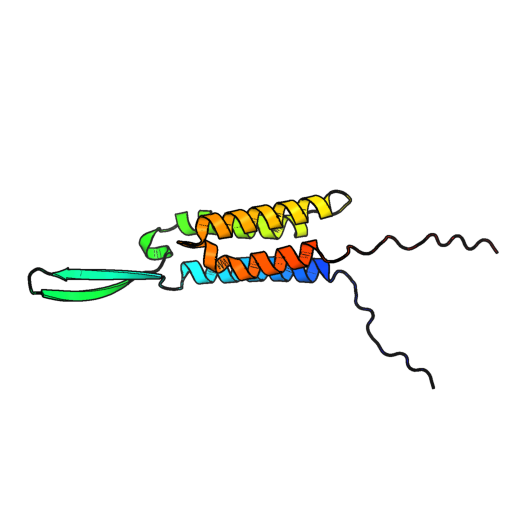
ATOM 603 C C . VAL A 1 81 ? -4.064 -4.441 15.479 1.00 82.31 81 VAL A C 1
ATOM 605 O O . VAL A 1 81 ? -4.966 -4.240 14.669 1.00 82.31 81 VAL A O 1
ATOM 608 N N . ARG A 1 82 ? -4.333 -4.640 16.771 1.00 73.62 82 ARG A N 1
ATOM 609 C CA . ARG A 1 82 ? -5.664 -4.518 17.380 1.00 73.62 82 ARG A CA 1
ATOM 610 C C . ARG A 1 82 ? -5.528 -3.789 18.713 1.00 73.62 82 ARG A C 1
ATOM 612 O O . ARG A 1 82 ? -4.540 -3.981 19.410 1.00 73.62 82 ARG A O 1
ATOM 619 N N . GLY A 1 83 ? -6.529 -2.990 19.078 1.00 75.00 83 GLY A N 1
ATOM 620 C CA . GLY A 1 83 ? -6.575 -2.304 20.373 1.00 75.00 83 GLY A CA 1
ATOM 621 C C . GLY A 1 83 ? -6.464 -0.777 20.272 1.00 75.00 83 GLY A C 1
ATOM 622 O O . GLY A 1 83 ? -6.720 -0.216 19.206 1.00 75.00 83 GLY A O 1
ATOM 623 N N . PRO A 1 84 ? -6.124 -0.086 21.374 1.00 75.19 84 PRO A N 1
ATOM 624 C CA . PRO A 1 84 ? -6.231 1.373 21.481 1.00 75.19 84 PRO A CA 1
ATOM 625 C C . PRO A 1 84 ? -5.288 2.143 20.542 1.00 75.19 84 PRO A C 1
ATOM 627 O O . PRO A 1 84 ? -5.597 3.266 20.160 1.00 75.19 84 PRO A O 1
ATOM 630 N N . SER A 1 85 ? -4.178 1.537 20.112 1.00 82.75 85 SER A N 1
ATOM 631 C CA . SER A 1 85 ? -3.226 2.126 19.156 1.00 82.75 85 SER A CA 1
ATOM 632 C C . SER A 1 85 ? -3.660 2.007 17.690 1.00 82.75 85 SER A C 1
ATOM 634 O O . SER A 1 85 ? -3.067 2.629 16.810 1.00 82.75 85 SER A O 1
ATOM 636 N N . TRP A 1 86 ? -4.704 1.230 17.397 1.00 80.94 86 TRP A N 1
ATOM 637 C CA . TRP A 1 86 ? -5.115 0.917 16.030 1.00 80.94 86 TRP A CA 1
ATOM 638 C C . TRP A 1 86 ? -5.481 2.131 15.152 1.00 80.94 86 TRP A C 1
ATOM 640 O O . TRP A 1 86 ? -5.090 2.146 13.979 1.00 80.94 86 TRP A O 1
ATOM 650 N N . PRO A 1 87 ? -6.176 3.173 15.658 1.00 78.62 87 PRO A N 1
ATOM 651 C CA . PRO A 1 87 ? -6.445 4.372 14.867 1.00 78.62 87 PRO A CA 1
ATOM 652 C C . PRO A 1 87 ? -5.161 5.098 14.457 1.00 78.62 87 PRO A C 1
ATOM 654 O O . PRO A 1 87 ? -5.027 5.470 13.296 1.00 78.62 87 PRO A O 1
ATOM 657 N N . ALA A 1 88 ? -4.201 5.235 15.379 1.00 83.81 88 ALA A N 1
ATOM 658 C CA . ALA A 1 88 ? -2.917 5.873 15.100 1.00 83.81 88 ALA A CA 1
ATOM 659 C C . ALA A 1 88 ? -2.134 5.102 14.029 1.00 83.81 88 ALA A C 1
ATOM 661 O O . ALA A 1 88 ? -1.611 5.700 13.096 1.00 83.81 88 ALA A O 1
ATOM 662 N N . ILE A 1 89 ? -2.131 3.769 14.105 1.00 84.81 89 ILE A N 1
ATOM 663 C CA . ILE A 1 89 ? -1.442 2.909 13.130 1.00 84.81 89 ILE A CA 1
ATOM 664 C C . ILE A 1 89 ? -2.087 2.995 11.747 1.00 84.81 89 ILE A C 1
ATOM 666 O O . ILE A 1 89 ? -1.375 3.031 10.752 1.00 84.81 89 ILE A O 1
ATOM 670 N N . SER A 1 90 ? -3.418 3.097 11.680 1.00 82.81 90 SER A N 1
ATOM 671 C CA . SER A 1 90 ? -4.122 3.300 10.406 1.00 82.81 90 SER A CA 1
ATOM 672 C C . SER A 1 90 ? -3.754 4.641 9.758 1.00 82.81 90 SER A C 1
ATOM 674 O O . SER A 1 90 ? -3.600 4.710 8.546 1.00 82.81 90 SER A O 1
ATOM 676 N N . VAL A 1 91 ? -3.592 5.704 10.556 1.00 85.81 91 VAL A N 1
ATOM 677 C CA . VAL A 1 91 ? -3.148 7.018 10.056 1.00 85.81 91 VAL A CA 1
ATOM 678 C C . VAL A 1 91 ? -1.698 6.956 9.584 1.00 85.81 91 VAL A C 1
ATOM 680 O O . VAL A 1 91 ? -1.394 7.446 8.502 1.00 85.81 91 VAL A O 1
ATOM 683 N N . ILE A 1 92 ? -0.811 6.338 10.368 1.00 87.56 92 ILE A N 1
ATOM 684 C CA . ILE A 1 92 ? 0.605 6.184 10.008 1.00 87.56 92 ILE A CA 1
ATOM 685 C C . ILE A 1 92 ? 0.736 5.426 8.687 1.00 87.56 92 ILE A C 1
ATOM 687 O O . ILE A 1 92 ? 1.473 5.870 7.814 1.00 87.56 92 ILE A O 1
ATOM 691 N N . ALA A 1 93 ? 0.006 4.325 8.519 1.00 86.12 93 ALA A N 1
ATOM 692 C CA . ALA A 1 93 ? 0.056 3.540 7.295 1.00 86.12 93 ALA A CA 1
ATOM 693 C C . ALA A 1 93 ? -0.445 4.346 6.077 1.00 86.12 93 ALA A C 1
ATOM 695 O O . ALA A 1 93 ? 0.301 4.458 5.102 1.00 86.12 93 ALA A O 1
ATOM 696 N N . ALA A 1 94 ? -1.571 5.065 6.206 1.00 85.19 94 ALA A N 1
ATOM 697 C CA . ALA A 1 94 ? -2.083 5.961 5.159 1.00 85.19 94 ALA A CA 1
ATOM 698 C C . ALA A 1 94 ? -1.084 7.059 4.765 1.00 85.19 94 ALA A C 1
ATOM 700 O O . ALA A 1 94 ? -0.909 7.359 3.582 1.00 85.19 94 ALA A O 1
ATOM 701 N N . VAL A 1 95 ? -0.396 7.645 5.748 1.00 89.44 95 VAL A N 1
ATOM 702 C CA . VAL A 1 95 ? 0.651 8.645 5.502 1.00 89.44 95 VAL A CA 1
ATOM 703 C C . VAL A 1 95 ? 1.854 8.017 4.803 1.00 89.44 95 VAL A C 1
ATOM 705 O O . VAL A 1 95 ? 2.351 8.583 3.833 1.00 89.44 95 VAL A O 1
ATOM 708 N N . LEU A 1 96 ? 2.318 6.851 5.256 1.00 89.25 96 LEU A N 1
ATOM 709 C CA . LEU A 1 96 ? 3.484 6.177 4.685 1.00 89.25 96 LEU A CA 1
ATOM 710 C C . LEU A 1 96 ? 3.240 5.732 3.241 1.00 89.25 96 LEU A C 1
ATOM 712 O O . LEU A 1 96 ? 4.095 5.978 2.388 1.00 89.25 96 LEU A O 1
ATOM 716 N N . ILE A 1 97 ? 2.084 5.130 2.936 1.00 85.50 97 ILE A N 1
ATOM 717 C CA . ILE A 1 97 ? 1.780 4.744 1.554 1.00 85.50 97 ILE A CA 1
ATOM 718 C C . ILE A 1 97 ? 1.512 5.964 0.672 1.00 85.50 97 ILE A C 1
ATOM 720 O O . ILE A 1 97 ? 1.907 5.969 -0.492 1.00 85.50 97 ILE A O 1
ATOM 724 N N . GLY A 1 98 ? 0.915 7.023 1.228 1.00 85.06 98 GLY A N 1
ATOM 725 C CA . GLY A 1 98 ? 0.749 8.301 0.541 1.00 85.06 98 GLY A CA 1
ATOM 726 C C . GLY A 1 98 ? 2.093 8.929 0.172 1.00 85.06 98 GLY A C 1
ATOM 727 O O . GLY A 1 98 ? 2.303 9.295 -0.981 1.00 85.06 98 GLY A O 1
ATOM 728 N N . LEU A 1 99 ? 3.038 8.986 1.115 1.00 87.88 99 LEU A N 1
ATOM 729 C CA . LEU A 1 99 ? 4.399 9.471 0.870 1.00 87.88 99 LEU A CA 1
ATOM 730 C C . LEU A 1 99 ? 5.116 8.622 -0.179 1.00 87.88 99 LEU A C 1
ATOM 732 O O . LEU A 1 99 ? 5.715 9.177 -1.097 1.00 87.88 99 LEU A O 1
ATOM 736 N N . PHE A 1 100 ? 5.020 7.294 -0.084 1.00 87.25 100 PHE A N 1
ATOM 737 C CA . PHE A 1 100 ? 5.592 6.393 -1.083 1.00 87.25 100 PHE A CA 1
ATOM 738 C C . PHE A 1 100 ? 5.024 6.666 -2.481 1.00 87.25 100 PHE A C 1
ATOM 740 O O . PHE A 1 100 ? 5.783 6.798 -3.441 1.00 87.25 100 PHE A O 1
ATOM 747 N N . ALA A 1 101 ? 3.701 6.803 -2.597 1.00 85.69 101 ALA A N 1
ATOM 748 C CA . ALA A 1 101 ? 3.046 7.078 -3.870 1.00 85.69 101 ALA A CA 1
ATOM 749 C C . ALA A 1 101 ? 3.443 8.446 -4.442 1.00 85.69 101 ALA A C 1
ATOM 751 O O . ALA A 1 101 ? 3.676 8.546 -5.643 1.00 85.69 101 ALA A O 1
ATOM 752 N N . VAL A 1 102 ? 3.571 9.480 -3.603 1.00 86.81 102 VAL A N 1
ATOM 753 C CA . VAL A 1 102 ? 3.991 10.825 -4.029 1.00 86.81 102 VAL A CA 1
ATOM 754 C C . VAL A 1 102 ? 5.450 10.828 -4.484 1.00 86.81 102 VAL A C 1
ATOM 756 O O . VAL A 1 102 ? 5.735 11.275 -5.595 1.00 86.81 102 VAL A O 1
ATOM 759 N N . ILE A 1 103 ? 6.365 10.289 -3.674 1.00 86.88 103 ILE A N 1
ATOM 760 C CA . ILE A 1 103 ? 7.803 10.247 -3.988 1.00 86.88 103 ILE A CA 1
ATOM 761 C C . ILE A 1 103 ? 8.057 9.379 -5.227 1.00 86.88 103 ILE A C 1
ATOM 763 O O . ILE A 1 103 ? 8.836 9.751 -6.100 1.00 86.88 103 ILE A O 1
ATOM 767 N N . GLY A 1 104 ? 7.371 8.240 -5.327 1.00 80.19 104 GLY A N 1
ATOM 768 C CA . GLY A 1 104 ? 7.490 7.316 -6.450 1.00 80.19 104 GLY A CA 1
ATOM 769 C C . GLY A 1 104 ? 6.626 7.667 -7.661 1.00 80.19 104 GLY A C 1
ATOM 770 O O . GLY A 1 104 ? 6.647 6.912 -8.627 1.00 80.19 104 GLY A O 1
ATOM 771 N N . SER A 1 105 ? 5.839 8.747 -7.639 1.00 78.81 105 SER A N 1
ATOM 772 C CA . SER A 1 105 ? 4.796 9.018 -8.649 1.00 78.81 105 SER A CA 1
ATOM 773 C C . SER A 1 105 ? 5.315 9.080 -10.089 1.00 78.81 105 SER A C 1
ATOM 775 O O . SER A 1 105 ? 4.619 8.645 -11.000 1.00 78.81 105 SER A O 1
ATOM 777 N N . PHE A 1 106 ? 6.551 9.542 -10.290 1.00 75.31 106 PHE A N 1
ATOM 778 C CA . PHE A 1 106 ? 7.204 9.607 -11.602 1.00 75.31 106 PHE A CA 1
ATOM 779 C C . PHE A 1 106 ? 7.732 8.262 -12.116 1.00 75.31 106 PHE A C 1
ATOM 781 O O . PHE A 1 106 ? 8.175 8.177 -13.258 1.00 75.31 106 PHE A O 1
ATOM 788 N N . THR A 1 107 ? 7.723 7.221 -11.284 1.00 75.56 107 THR A N 1
ATOM 789 C CA . THR A 1 107 ? 8.246 5.896 -11.625 1.00 75.56 107 THR A CA 1
ATOM 790 C C . THR A 1 107 ? 7.191 4.820 -11.372 1.00 75.56 107 THR A C 1
ATOM 792 O O . THR A 1 107 ? 6.440 4.450 -12.269 1.00 75.56 107 THR A O 1
ATOM 795 N N . ILE A 1 108 ? 7.112 4.319 -10.142 1.00 76.00 108 ILE A N 1
ATOM 796 C CA . ILE A 1 108 ? 6.332 3.134 -9.760 1.00 76.00 108 ILE A CA 1
ATOM 797 C C . ILE A 1 108 ? 5.183 3.501 -8.805 1.00 76.00 108 ILE A C 1
ATOM 799 O O . ILE A 1 108 ? 4.159 2.824 -8.743 1.00 76.00 108 ILE A O 1
ATOM 803 N N . GLY A 1 109 ? 5.318 4.603 -8.071 1.00 74.56 109 GLY A N 1
ATOM 804 C CA . GLY A 1 109 ? 4.374 5.055 -7.049 1.00 74.56 109 GLY A CA 1
ATOM 805 C C . GLY A 1 109 ? 2.972 5.358 -7.581 1.00 74.56 109 GLY A C 1
ATOM 806 O O . GLY A 1 109 ? 2.006 5.174 -6.843 1.00 74.56 109 GLY A O 1
ATOM 807 N N . PHE A 1 110 ? 2.826 5.725 -8.862 1.00 79.38 110 PHE A N 1
ATOM 808 C CA . PHE A 1 110 ? 1.514 5.976 -9.474 1.00 79.38 110 PHE A CA 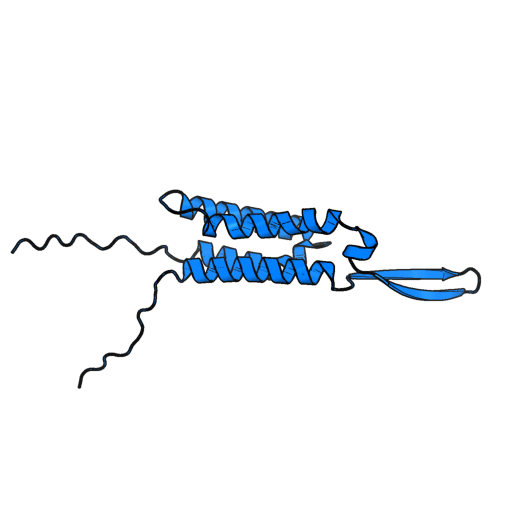1
ATOM 809 C C . PHE A 1 110 ? 0.595 4.743 -9.434 1.00 79.38 110 PHE A C 1
ATOM 811 O O . PHE A 1 110 ? -0.607 4.870 -9.196 1.00 79.38 110 PHE A O 1
ATOM 818 N N . TYR A 1 111 ? 1.156 3.536 -9.566 1.00 80.94 111 TYR A N 1
ATOM 819 C CA . TYR A 1 111 ? 0.392 2.284 -9.512 1.00 80.94 111 TYR A CA 1
ATOM 820 C C . TYR A 1 111 ? -0.284 2.055 -8.152 1.00 80.94 111 TYR A C 1
ATOM 822 O O . TYR A 1 111 ? -1.275 1.333 -8.069 1.00 80.94 111 TYR A O 1
ATOM 830 N N . PHE A 1 112 ? 0.203 2.699 -7.088 1.00 80.12 112 PHE A N 1
ATOM 831 C CA . PHE A 1 112 ? -0.312 2.536 -5.728 1.00 80.12 112 PHE A CA 1
ATOM 832 C C . PHE A 1 112 ? -1.389 3.562 -5.346 1.00 80.12 112 PHE A C 1
ATOM 834 O O . PHE A 1 112 ? -1.974 3.439 -4.270 1.00 80.12 112 PHE A O 1
ATOM 841 N N . ILE A 1 113 ? -1.725 4.528 -6.211 1.00 83.88 113 ILE A N 1
ATOM 842 C CA . ILE A 1 113 ? -2.767 5.541 -5.942 1.00 83.88 113 ILE A CA 1
ATOM 843 C C . ILE A 1 113 ? -4.119 4.921 -5.529 1.00 83.88 113 ILE A C 1
ATOM 845 O O . ILE A 1 113 ? -4.707 5.400 -4.555 1.00 83.88 113 ILE A O 1
ATOM 849 N N . PRO A 1 114 ? -4.623 3.845 -6.174 1.00 81.06 114 PRO A N 1
ATOM 850 C CA . PRO A 1 114 ? -5.864 3.206 -5.735 1.00 81.06 114 PRO A CA 1
ATOM 851 C C . PRO A 1 114 ? -5.784 2.660 -4.302 1.00 81.06 114 PRO A C 1
ATOM 853 O O . PRO A 1 114 ? -6.750 2.765 -3.545 1.00 81.06 114 PRO A O 1
ATOM 856 N N . ALA A 1 115 ? -4.628 2.115 -3.907 1.00 80.38 115 ALA A N 1
ATOM 857 C CA . ALA A 1 115 ? -4.402 1.617 -2.553 1.00 80.38 115 ALA A CA 1
ATOM 858 C C . ALA A 1 115 ? -4.364 2.763 -1.530 1.00 80.38 115 ALA A C 1
ATOM 860 O O . ALA A 1 115 ? -5.009 2.661 -0.487 1.00 80.38 115 ALA A O 1
ATOM 861 N N . VAL A 1 116 ? -3.699 3.877 -1.863 1.00 80.94 116 VAL A N 1
ATOM 862 C CA . VAL A 1 116 ? -3.689 5.106 -1.047 1.00 80.94 116 VAL A CA 1
ATOM 863 C C . VAL A 1 116 ? -5.115 5.602 -0.808 1.00 80.94 116 VAL A C 1
ATOM 865 O O . VAL A 1 116 ? -5.499 5.861 0.330 1.00 80.94 116 VAL A O 1
ATOM 868 N N . ALA A 1 117 ? -5.930 5.689 -1.863 1.00 83.25 117 ALA A N 1
ATOM 869 C CA . ALA A 1 117 ? -7.316 6.138 -1.750 1.00 83.25 117 ALA A CA 1
ATOM 870 C C . ALA A 1 117 ? -8.136 5.230 -0.818 1.00 83.25 117 ALA A C 1
ATOM 872 O O . ALA A 1 117 ? -8.852 5.721 0.057 1.00 83.25 117 ALA A O 1
ATOM 873 N N . ALA A 1 118 ? -7.998 3.910 -0.962 1.00 81.44 118 ALA A N 1
ATOM 874 C CA . ALA A 1 118 ? -8.676 2.949 -0.099 1.00 81.44 118 ALA A CA 1
ATOM 875 C C . ALA A 1 118 ? -8.235 3.068 1.370 1.00 81.44 118 ALA A C 1
ATOM 877 O O . ALA A 1 118 ? -9.074 2.984 2.272 1.00 81.44 118 ALA A O 1
ATOM 878 N N . GLU A 1 119 ? -6.948 3.310 1.627 1.00 79.06 119 GLU A N 1
ATOM 879 C CA . GLU A 1 119 ? -6.446 3.466 2.991 1.00 79.06 119 GLU A CA 1
ATOM 880 C C . GLU A 1 119 ? -6.893 4.778 3.644 1.00 79.06 119 GLU A C 1
ATOM 882 O O . GLU A 1 119 ? -7.303 4.787 4.806 1.00 79.06 119 GLU A O 1
ATOM 887 N N . ILE A 1 120 ? -6.918 5.872 2.881 1.00 83.38 120 ILE A N 1
ATOM 888 C CA . ILE A 1 120 ? -7.470 7.155 3.327 1.00 83.38 120 ILE A CA 1
ATOM 889 C C . ILE A 1 120 ? -8.945 6.988 3.708 1.00 83.38 120 ILE A C 1
ATOM 891 O O . ILE A 1 120 ? -9.359 7.395 4.796 1.00 83.38 120 ILE A O 1
ATOM 895 N N . VAL A 1 121 ? -9.740 6.331 2.856 1.00 81.44 121 VAL A N 1
ATOM 896 C CA . VAL A 1 121 ? -11.144 6.021 3.163 1.00 81.44 121 VAL A CA 1
ATOM 897 C C . VAL A 1 121 ? -11.235 5.203 4.451 1.00 81.44 121 VAL A C 1
ATOM 899 O O . VAL A 1 121 ? -12.039 5.525 5.327 1.00 81.44 121 VAL A O 1
ATOM 902 N N . ALA A 1 122 ? -10.379 4.194 4.626 1.00 75.75 122 ALA A N 1
ATOM 903 C CA . ALA A 1 122 ? -10.354 3.401 5.848 1.00 75.75 122 ALA A CA 1
ATOM 904 C C . ALA A 1 122 ? -10.074 4.251 7.099 1.00 75.75 122 ALA A C 1
ATOM 906 O O . ALA A 1 122 ? -10.724 4.043 8.125 1.00 75.75 12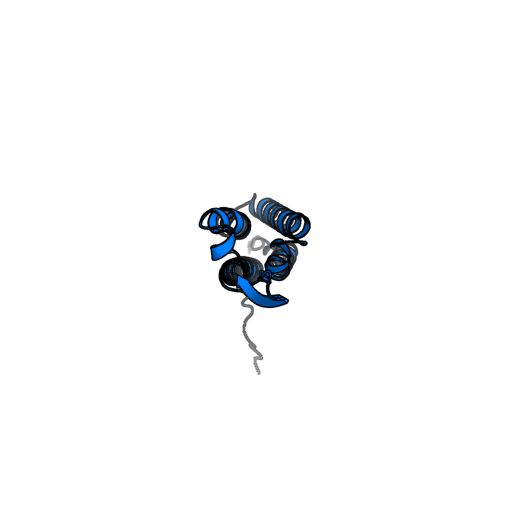2 ALA A O 1
ATOM 907 N N . VAL A 1 123 ? -9.163 5.226 7.040 1.00 77.75 123 VAL A N 1
ATOM 908 C CA . VAL A 1 123 ? -8.881 6.131 8.168 1.00 77.75 123 VAL A CA 1
ATOM 909 C C . VAL A 1 123 ? -10.143 6.868 8.611 1.00 77.75 123 VAL A C 1
ATOM 911 O O . VAL A 1 123 ? -10.454 6.849 9.808 1.00 77.75 123 VAL A O 1
ATOM 914 N N . PHE A 1 124 ? -10.894 7.427 7.661 1.00 79.38 124 PHE A N 1
ATOM 915 C CA . PHE A 1 124 ? -12.079 8.242 7.935 1.00 79.38 124 PHE A CA 1
ATOM 916 C C . PHE A 1 124 ? -13.323 7.447 8.349 1.00 79.38 124 PHE A C 1
ATOM 918 O O . PHE A 1 124 ? -14.276 8.036 8.862 1.00 79.38 124 PHE A O 1
ATOM 925 N N . LEU A 1 125 ? -13.337 6.118 8.195 1.00 74.94 125 LEU A N 1
ATOM 926 C CA . LEU A 1 125 ? -14.446 5.321 8.714 1.00 74.94 125 LEU A CA 1
ATOM 927 C C . LEU A 1 125 ? -14.432 5.275 10.261 1.00 74.94 125 LEU A C 1
ATOM 929 O O . LEU A 1 125 ? -13.391 5.017 10.879 1.00 74.94 125 LEU A O 1
ATOM 933 N N . PRO A 1 126 ? -15.590 5.453 10.923 1.00 56.78 126 PRO A N 1
ATOM 934 C CA . PRO A 1 126 ? -15.683 5.341 12.372 1.00 56.78 126 PRO A CA 1
ATOM 935 C C . PRO A 1 126 ? -15.465 3.889 12.827 1.00 56.78 126 PRO A C 1
ATOM 937 O O . PRO A 1 126 ? -16.160 2.962 12.399 1.00 56.78 126 PRO A O 1
ATOM 940 N N . ALA A 1 127 ? -14.499 3.686 13.727 1.00 56.81 127 ALA A N 1
ATOM 941 C CA . ALA A 1 127 ? -14.382 2.455 14.502 1.00 56.81 127 ALA A CA 1
ATOM 942 C C . ALA A 1 127 ? -15.564 2.432 15.479 1.00 56.81 127 ALA A C 1
ATOM 944 O O . ALA A 1 127 ? -15.718 3.365 16.261 1.00 56.81 127 ALA A O 1
ATOM 945 N N . ARG A 1 128 ? -16.451 1.436 15.386 1.00 55.53 128 ARG A N 1
ATOM 946 C CA . ARG A 1 128 ? -17.663 1.371 16.220 1.00 55.53 128 ARG A CA 1
ATOM 947 C C . ARG A 1 128 ? -17.347 1.631 17.700 1.00 55.53 128 ARG A C 1
ATOM 949 O O . ARG A 1 128 ? -16.442 1.009 18.250 1.00 55.53 128 ARG A O 1
ATOM 956 N N . LEU A 1 129 ? -18.147 2.504 18.319 1.00 56.47 129 LEU A N 1
ATOM 957 C CA . LEU A 1 129 ? -18.159 2.733 19.761 1.00 56.47 129 LEU A CA 1
ATOM 958 C C . LEU A 1 129 ? -18.453 1.426 20.531 1.00 56.47 129 LEU A C 1
ATOM 960 O O . LEU A 1 129 ? -19.270 0.622 20.063 1.00 56.47 129 LEU A O 1
ATOM 964 N N . PRO A 1 130 ? -17.830 1.232 21.710 1.00 49.53 130 PRO A N 1
ATOM 965 C CA . PRO A 1 130 ? -18.182 0.186 22.664 1.00 49.53 130 PRO A CA 1
ATOM 966 C C . PRO A 1 130 ? -19.675 0.223 22.991 1.00 49.53 130 PRO A C 1
ATOM 968 O O . PRO A 1 130 ? -20.260 1.296 23.137 1.00 49.53 130 PRO A O 1
ATOM 971 N N . ALA A 1 131 ? -20.280 -0.961 23.087 1.00 54.38 131 ALA A N 1
ATOM 972 C CA . ALA A 1 131 ? -21.659 -1.137 23.514 1.00 54.38 131 ALA A CA 1
ATOM 973 C C . ALA A 1 131 ? -21.905 -0.336 24.799 1.00 54.38 131 ALA A C 1
ATOM 975 O O . ALA A 1 131 ? -21.216 -0.529 25.799 1.00 54.38 131 ALA A O 1
ATOM 976 N N . ALA A 1 132 ? -22.856 0.594 24.724 1.00 57.31 132 ALA A N 1
ATOM 977 C CA . ALA A 1 132 ? -23.295 1.393 25.849 1.00 57.31 132 ALA A CA 1
ATOM 978 C C . ALA A 1 132 ? -23.598 0.491 27.051 1.00 57.31 132 ALA A C 1
ATOM 980 O O . ALA A 1 132 ? -24.213 -0.568 26.896 1.00 57.31 132 ALA A O 1
ATOM 981 N N . HIS A 1 133 ? -23.151 0.942 28.224 1.00 52.66 133 HIS A N 1
ATOM 982 C CA . HIS A 1 133 ? -23.549 0.450 29.534 1.00 52.66 133 HIS A CA 1
ATOM 983 C C . HIS A 1 133 ? -25.000 -0.054 29.530 1.00 52.66 133 HIS A C 1
ATOM 985 O O . HIS A 1 133 ? -25.941 0.735 29.494 1.00 52.66 133 HIS A O 1
ATOM 991 N N . GLN A 1 134 ? -25.182 -1.372 29.613 1.00 52.62 134 GLN A N 1
ATOM 992 C CA . GLN A 1 134 ? -26.424 -1.950 30.113 1.00 52.62 134 GLN A CA 1
ATOM 993 C C . GLN A 1 134 ? -26.437 -1.785 31.638 1.00 52.62 134 GLN A C 1
ATOM 995 O O . GLN A 1 134 ? -26.278 -2.743 32.386 1.00 52.62 134 GLN A O 1
ATOM 1000 N N . THR A 1 135 ? -26.590 -0.552 32.114 1.00 59.94 135 THR A N 1
ATOM 1001 C CA . THR A 1 135 ? -27.107 -0.291 33.460 1.00 59.94 135 THR A CA 1
ATOM 1002 C C . THR A 1 135 ? -28.625 -0.392 33.367 1.00 59.94 135 THR A C 1
ATOM 1004 O O . THR A 1 135 ? -29.324 0.601 33.208 1.00 59.94 135 THR A O 1
ATOM 1007 N N . SER A 1 136 ? -29.134 -1.623 33.395 1.00 56.81 136 SER A N 1
ATOM 1008 C CA . SER A 1 136 ? -30.548 -1.890 33.656 1.00 56.81 136 SER A CA 1
ATOM 1009 C C . SER A 1 136 ? -30.664 -2.435 35.073 1.00 56.81 136 SER A C 1
ATOM 1011 O O . SER A 1 136 ? -30.787 -3.636 35.284 1.00 56.81 136 SER A O 1
ATOM 1013 N N . THR A 1 137 ? -30.565 -1.537 36.048 1.00 63.00 137 THR A N 1
ATOM 1014 C CA . THR A 1 137 ? -31.200 -1.727 37.352 1.00 63.00 137 THR A CA 1
ATOM 1015 C C . THR A 1 137 ? -32.681 -1.417 37.183 1.00 63.00 137 THR A C 1
ATOM 1017 O O . THR A 1 137 ? -33.045 -0.252 37.010 1.00 63.00 137 THR A O 1
ATOM 1020 N N . ALA A 1 138 ? -33.505 -2.457 37.214 1.00 59.34 138 ALA A N 1
ATOM 1021 C CA . ALA A 1 138 ? -34.903 -2.398 37.615 1.00 59.34 138 ALA A CA 1
ATOM 1022 C C . ALA A 1 138 ? -35.246 -3.737 38.267 1.00 59.34 138 ALA A C 1
ATOM 1024 O O . ALA A 1 138 ? -34.921 -4.774 37.644 1.00 59.34 138 ALA A O 1
#

Radius of gyration: 22.29 Å; chains: 1; bounding box: 71×20×78 Å

pLDDT: mean 73.94, std 11.42, range [44.34, 89.44]

Sequence (138 aa):
MDQRSGRRGYWNAKRVAQLIAFVLATVAGIAVLFVPSYTTATSDSEGNETIGSSTVWEVTGPISLLIIAIPIAITILPLLVRGPSWPAISVIAAVLIGLFAVIGSFTIGFYFIPAVAAEIVAVFLPARLPAAHQTSTA